Protein AF-A0AAV4A5K2-F1 (afdb_monomer)

Radius of gyration: 60.8 Å; Cα contacts (8 Å, |Δi|>4): 34; chains: 1; bounding box: 99×43×147 Å

pLDDT: mean 86.99, std 12.17, range [48.09, 97.94]

Solvent-accessible surface area (backbone atoms only — not comparable to full-atom values): 9596 Å² total; per-residue (Å²): 131,58,72,66,59,57,50,49,53,50,53,32,46,77,71,70,38,56,75,71,55,32,53,49,50,53,48,52,54,48,56,51,51,54,50,50,52,53,50,52,52,51,50,50,50,51,50,55,52,49,53,52,50,52,51,49,54,53,50,52,54,48,54,52,49,54,51,49,52,55,46,54,54,49,53,51,50,52,50,50,53,49,52,52,49,56,50,47,54,52,49,53,51,52,51,53,50,50,52,52,53,50,51,50,52,51,52,51,49,61,59,49,64,73,60,56,66,66,62,60,61,52,62,75,64,55,77,90,67,85,62,77,39,66,94,78,71,52,48,70,68,61,51,50,51,55,50,51,52,48,42,62,76,67,66,58,56,73,85,51,48,59,60,53,49,56,66,46,73,107

Secondary structure (DSSP, 8-state):
--HHHHHHHHHHHHTT--HHHHHHHHHHHHHHHHHHHHHHHHHHHHHHHHHHHHHHHHHHHHHHHHHHHHHHHHHHHHHHHHHHHHHHHHHHHHHHHHHHHHHHHHHHHHHHHHHHHHHHHHHTTS--PPPP-GGGT--HHHHHHHHHHHHHHTT--HHHHHHHHHHHH-

Foldseek 3Di:
DDPVLVVLLVVCVVVVDDDPRSVVSVVVVVVVVVVVVVVVVVVVVVVVVVVVVVVVVVVVVVVVVVVVVVVVVVVVVVVVVVVVVVVVVVVVVVVVVVVVVVVVVVVVVVVVVVPPVVVVVVLVVQPDDAADDVVVVRDPVNVVVVLVVSCVVVVDDPVVSVVNVVVRPD

Structure (mmCIF, N/CA/C/O backbone):
data_AF-A0AAV4A5K2-F1
#
_entry.id   AF-A0AAV4A5K2-F1
#
loop_
_atom_site.group_PDB
_atom_site.id
_atom_site.type_symbol
_atom_site.label_atom_id
_atom_site.label_alt_id
_atom_site.label_comp_id
_atom_site.label_asym_id
_atom_site.label_entity_id
_atom_site.label_seq_id
_atom_site.pdbx_PDB_ins_code
_atom_site.Cartn_x
_atom_site.Cartn_y
_atom_site.Cartn_z
_atom_site.occupancy
_atom_site.B_iso_or_equiv
_atom_site.auth_seq_id
_atom_site.auth_comp_id
_atom_site.auth_asym_id
_atom_site.auth_atom_id
_atom_site.pdbx_PDB_model_num
ATOM 1 N N . MET A 1 1 ? -23.318 -9.081 63.800 1.00 53.12 1 MET A N 1
ATOM 2 C CA . MET A 1 1 ? -24.422 -8.291 63.212 1.00 53.12 1 MET A CA 1
ATOM 3 C C . MET A 1 1 ? -23.786 -7.231 62.339 1.00 53.12 1 MET A C 1
ATOM 5 O O . MET A 1 1 ? -22.956 -6.497 62.857 1.00 53.12 1 MET A O 1
ATOM 9 N N . SER A 1 2 ? -24.055 -7.223 61.033 1.00 72.88 2 SER A N 1
ATOM 10 C CA . SER A 1 2 ? -23.464 -6.220 60.137 1.00 72.88 2 SER A CA 1
ATOM 11 C C . SER A 1 2 ? -24.024 -4.835 60.475 1.00 72.88 2 SER A C 1
ATOM 13 O O . SER A 1 2 ? -25.193 -4.720 60.852 1.00 72.88 2 SER A O 1
ATOM 15 N N . GLU A 1 3 ? -23.222 -3.778 60.340 1.00 79.50 3 GLU A N 1
ATOM 16 C CA . GLU A 1 3 ? -23.667 -2.394 60.593 1.00 79.50 3 GLU A CA 1
ATOM 17 C C . GLU A 1 3 ? -24.934 -2.034 59.802 1.00 79.50 3 GLU A C 1
ATOM 19 O O . GLU A 1 3 ? -25.793 -1.294 60.280 1.00 79.50 3 GLU A O 1
ATOM 24 N N . LEU A 1 4 ? -25.090 -2.640 58.625 1.00 78.31 4 LEU A N 1
ATOM 25 C CA . LEU A 1 4 ? -26.239 -2.493 57.740 1.00 78.31 4 LEU A CA 1
ATOM 26 C C . LEU A 1 4 ? -27.527 -3.063 58.358 1.00 78.31 4 LEU A C 1
ATOM 28 O O . LEU A 1 4 ? -28.556 -2.391 58.378 1.00 78.31 4 LEU A O 1
ATOM 32 N N . THR A 1 5 ? -27.460 -4.250 58.976 1.00 82.50 5 THR A N 1
ATOM 33 C CA . THR A 1 5 ? -28.609 -4.824 59.705 1.00 82.50 5 THR A CA 1
ATOM 34 C C . THR A 1 5 ? -28.994 -3.999 60.930 1.00 82.50 5 THR A C 1
ATOM 36 O O . THR A 1 5 ? -30.180 -3.819 61.186 1.00 82.50 5 THR A O 1
ATOM 39 N N . ALA A 1 6 ? -28.023 -3.436 61.655 1.00 85.56 6 ALA A N 1
ATOM 40 C CA . ALA A 1 6 ? -28.302 -2.572 62.802 1.00 85.56 6 ALA A CA 1
ATOM 41 C C . ALA A 1 6 ? -28.960 -1.243 62.382 1.00 85.56 6 ALA A C 1
ATOM 43 O O . ALA A 1 6 ? -29.886 -0.778 63.049 1.00 85.56 6 ALA A O 1
ATOM 44 N N . ARG A 1 7 ? -28.532 -0.659 61.252 1.00 86.31 7 ARG A N 1
ATOM 45 C CA . ARG A 1 7 ? -29.152 0.544 60.670 1.00 86.31 7 ARG A CA 1
ATOM 46 C C . ARG A 1 7 ? -30.570 0.281 60.168 1.00 86.31 7 ARG A C 1
ATOM 48 O O . ARG A 1 7 ? -31.457 1.064 60.487 1.00 86.31 7 ARG A O 1
ATOM 55 N N . LEU A 1 8 ? -30.799 -0.825 59.459 1.00 86.31 8 LEU A N 1
ATOM 56 C CA . LEU A 1 8 ? -32.128 -1.202 58.960 1.00 86.31 8 LEU A CA 1
ATOM 57 C C . LEU A 1 8 ? -33.118 -1.491 60.094 1.00 86.31 8 LEU A C 1
ATOM 59 O O . LEU A 1 8 ? -34.269 -1.070 60.022 1.00 86.31 8 LEU A O 1
ATOM 63 N N . VAL A 1 9 ? -32.668 -2.150 61.167 1.00 88.19 9 VAL A N 1
ATOM 64 C CA . VAL A 1 9 ? -33.493 -2.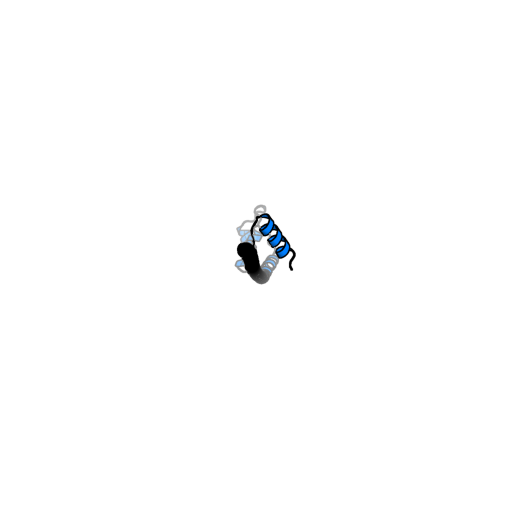390 62.363 1.00 88.19 9 VAL A CA 1
ATOM 65 C C . VAL A 1 9 ? -33.862 -1.079 63.055 1.00 88.19 9 VAL A C 1
ATOM 67 O O . VAL A 1 9 ? -35.003 -0.922 63.481 1.00 88.19 9 VAL A O 1
ATOM 70 N N . LYS A 1 10 ? -32.920 -0.133 63.164 1.00 90.19 10 LYS A N 1
ATOM 71 C CA . LYS A 1 10 ? -33.184 1.186 63.752 1.00 90.19 10 LYS A CA 1
ATOM 72 C C . LYS A 1 10 ? -34.177 1.984 62.902 1.00 90.19 10 LYS A C 1
ATOM 74 O O . LYS A 1 10 ? -35.176 2.440 63.434 1.00 90.19 10 LYS A O 1
ATOM 79 N N . LEU A 1 11 ? -33.953 2.051 61.589 1.00 90.06 11 LEU A N 1
ATOM 80 C CA . LEU A 1 11 ? -34.829 2.758 60.652 1.00 90.06 11 LEU A CA 1
ATOM 81 C C . LEU A 1 11 ? -36.249 2.172 60.638 1.00 90.06 11 LEU A C 1
ATOM 83 O O . LEU A 1 11 ? -37.222 2.914 60.667 1.00 90.06 11 LEU A O 1
ATOM 87 N N . GLY A 1 12 ? -36.378 0.842 60.641 1.00 88.88 12 GLY A N 1
ATOM 88 C CA . GLY A 1 12 ? -37.685 0.187 60.675 1.00 88.88 12 GLY A CA 1
ATOM 89 C C . GLY A 1 12 ? -38.435 0.411 61.993 1.00 88.88 12 GLY A C 1
ATOM 90 O O . GLY A 1 12 ? -39.646 0.607 61.967 1.00 88.88 12 GLY A O 1
ATOM 91 N N . ARG A 1 13 ? -37.727 0.470 63.131 1.00 89.88 13 ARG A N 1
ATOM 92 C CA . ARG A 1 13 ? -38.325 0.861 64.421 1.00 89.88 13 ARG A CA 1
ATOM 93 C C . ARG A 1 13 ? -38.720 2.338 64.465 1.00 89.88 13 ARG A C 1
ATOM 95 O O . ARG A 1 13 ? -39.783 2.644 64.989 1.00 89.88 13 ARG A O 1
ATOM 102 N N . ASP A 1 14 ? -37.913 3.232 63.893 1.00 92.50 14 ASP A N 1
ATOM 103 C CA . ASP A 1 14 ? -38.225 4.669 63.794 1.00 92.50 14 ASP A CA 1
ATOM 104 C C . ASP A 1 14 ? -39.461 4.923 62.902 1.00 92.50 14 ASP A C 1
ATOM 106 O O . ASP A 1 1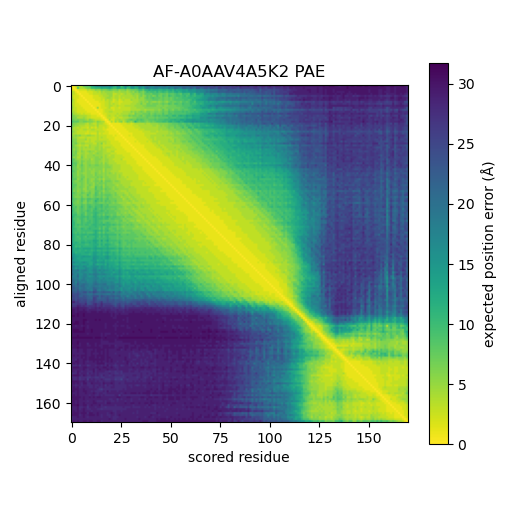4 ? -40.191 5.890 63.105 1.00 92.50 14 ASP A O 1
ATOM 110 N N . LEU A 1 15 ? -39.736 4.021 61.953 1.00 90.50 15 LEU A N 1
ATOM 111 C CA . LEU A 1 15 ? -40.953 3.992 61.131 1.00 90.50 15 LEU A CA 1
ATOM 112 C C . LEU A 1 15 ? -42.152 3.308 61.822 1.00 90.50 15 LEU A C 1
ATOM 114 O O . LEU A 1 15 ? -43.219 3.206 61.221 1.00 90.50 15 LEU A O 1
ATOM 118 N N . GLY A 1 16 ? -41.993 2.842 63.066 1.00 91.19 16 GLY A N 1
ATOM 119 C CA . GLY A 1 16 ? -43.046 2.191 63.851 1.00 91.19 16 GLY A CA 1
ATOM 120 C C . GLY A 1 16 ? -43.318 0.726 63.493 1.00 91.19 16 GLY A C 1
ATOM 121 O O . GLY A 1 16 ? -44.324 0.180 63.937 1.00 91.19 16 GLY A O 1
ATOM 122 N N . LEU A 1 17 ? -42.453 0.077 62.704 1.00 91.25 17 LEU A N 1
ATOM 123 C CA . LEU A 1 17 ? -42.622 -1.323 62.306 1.00 91.25 17 LEU A CA 1
ATOM 124 C C . LEU A 1 17 ? -42.067 -2.263 63.383 1.00 91.25 17 LEU A C 1
ATOM 126 O O . LEU A 1 17 ? -40.897 -2.175 63.772 1.00 91.25 17 LEU A O 1
ATOM 130 N N . GLU A 1 18 ? -42.875 -3.233 63.811 1.00 90.50 18 GLU A N 1
ATOM 131 C CA . GLU A 1 18 ? -42.492 -4.225 64.819 1.00 90.50 18 GLU A CA 1
ATOM 132 C C . GLU A 1 18 ? -42.710 -5.670 64.341 1.00 90.50 18 GLU A C 1
ATOM 134 O O . GLU A 1 18 ? -43.470 -5.965 63.419 1.00 90.50 18 GLU A O 1
ATOM 139 N N . GLY A 1 19 ? -41.988 -6.608 64.961 1.00 89.19 19 GLY A N 1
ATOM 140 C CA . GLY A 1 19 ? -42.189 -8.047 64.776 1.00 89.19 19 GLY A CA 1
ATOM 141 C C . GLY A 1 19 ? -42.130 -8.526 63.309 1.00 89.19 19 GLY A C 1
ATOM 142 O O . GLY A 1 19 ? -41.046 -8.538 62.718 1.00 89.19 19 GLY A O 1
ATOM 143 N N . PRO A 1 20 ? -43.233 -9.045 62.731 1.00 91.00 20 PRO A N 1
ATOM 144 C CA . PRO A 1 20 ? -43.260 -9.558 61.359 1.00 91.00 20 PRO A CA 1
ATOM 145 C C . PRO A 1 20 ? -43.095 -8.472 60.284 1.00 91.00 20 PRO A C 1
ATOM 147 O O . PRO A 1 20 ? -42.472 -8.751 59.261 1.00 91.00 20 PRO A O 1
ATOM 150 N N . GLU A 1 21 ? -43.563 -7.246 60.522 1.00 89.56 21 GLU A N 1
ATOM 151 C CA . GLU A 1 21 ? -43.474 -6.147 59.549 1.00 89.56 21 GLU A CA 1
ATOM 152 C C . GLU A 1 21 ? -42.038 -5.640 59.409 1.00 89.56 21 GLU A C 1
ATOM 154 O O . GLU A 1 21 ? -41.533 -5.470 58.300 1.00 89.56 21 GLU A O 1
ATOM 159 N N . LEU A 1 22 ? -41.321 -5.528 60.533 1.00 90.00 22 LEU A N 1
ATOM 160 C CA . LEU A 1 22 ? -39.896 -5.195 60.539 1.00 90.00 22 LEU A CA 1
ATOM 161 C C . LEU A 1 22 ? -39.063 -6.234 59.769 1.00 90.00 22 LEU A C 1
ATOM 163 O O . LEU A 1 22 ? -38.126 -5.887 59.052 1.00 90.00 22 LEU A O 1
ATOM 167 N N . ARG A 1 23 ? -39.419 -7.522 59.882 1.00 88.38 23 ARG A N 1
ATOM 168 C CA . ARG A 1 23 ? -38.766 -8.604 59.125 1.00 88.38 23 ARG A CA 1
ATOM 169 C C . ARG A 1 23 ? -39.049 -8.516 57.627 1.00 88.38 23 ARG A C 1
ATOM 171 O O . ARG A 1 23 ? -38.138 -8.770 56.841 1.00 88.38 23 ARG A O 1
ATOM 178 N N . ALA A 1 24 ? -40.272 -8.159 57.237 1.00 91.50 24 ALA A N 1
ATOM 179 C CA . ALA A 1 24 ? -40.630 -7.952 55.836 1.00 91.50 24 ALA A CA 1
ATOM 180 C C . ALA A 1 24 ? -39.858 -6.767 55.234 1.00 91.50 24 ALA A C 1
ATOM 182 O O . ALA A 1 24 ? -39.246 -6.924 54.182 1.00 91.50 24 ALA A O 1
ATOM 183 N N . PHE A 1 25 ? -39.782 -5.642 55.952 1.00 91.88 25 PHE A N 1
ATOM 184 C CA . PHE A 1 25 ? -39.017 -4.462 55.543 1.00 91.88 25 PHE A CA 1
ATOM 185 C C . PHE A 1 25 ? -37.523 -4.762 55.355 1.00 91.88 25 PHE A C 1
ATOM 187 O O . PHE A 1 25 ? -36.943 -4.441 54.320 1.00 91.88 25 PHE A O 1
ATOM 194 N N . MET A 1 26 ? -36.896 -5.443 56.322 1.00 89.75 26 MET A N 1
ATOM 195 C CA . MET A 1 26 ? -35.488 -5.838 56.207 1.00 89.75 26 MET A CA 1
ATOM 196 C C . MET A 1 26 ? -35.233 -6.762 55.014 1.00 89.75 26 MET A C 1
ATOM 198 O O . MET A 1 26 ? -34.174 -6.678 54.398 1.00 89.75 26 MET A O 1
ATOM 202 N N . LYS A 1 27 ? -36.177 -7.658 54.703 1.00 90.31 27 LYS A N 1
ATOM 203 C CA . LYS A 1 27 ? -36.075 -8.549 53.546 1.00 90.31 27 LYS A CA 1
ATOM 204 C C . LYS A 1 27 ? -36.211 -7.770 52.238 1.00 90.31 27 LYS A C 1
ATOM 206 O O . LYS A 1 27 ? -35.399 -7.967 51.346 1.00 90.31 27 LYS A O 1
ATOM 211 N N . GLU A 1 28 ? -37.178 -6.861 52.148 1.00 92.06 28 GLU A N 1
ATOM 212 C CA . GLU A 1 28 ? -37.391 -6.043 50.952 1.00 92.06 28 GLU A CA 1
ATOM 213 C C . GLU A 1 28 ? -36.191 -5.138 50.646 1.00 92.06 28 GLU A C 1
ATOM 215 O O . GLU A 1 28 ? -35.757 -5.069 49.498 1.00 92.06 28 GLU A O 1
ATOM 220 N N . GLU A 1 29 ? -35.616 -4.481 51.657 1.00 90.00 29 GLU A N 1
ATOM 221 C CA . GLU A 1 29 ? -34.421 -3.651 51.464 1.00 90.00 29 GLU A CA 1
ATOM 222 C C . GLU A 1 29 ? -33.210 -4.481 51.029 1.00 90.00 29 GLU A C 1
ATOM 224 O O . GLU A 1 29 ? -32.462 -4.063 50.146 1.00 90.00 29 GLU A O 1
ATOM 229 N N . ARG A 1 30 ? -33.056 -5.695 51.566 1.00 88.25 30 ARG A N 1
ATOM 230 C CA . ARG A 1 30 ? -31.986 -6.608 51.150 1.00 88.25 30 ARG A CA 1
ATOM 231 C C . ARG A 1 30 ? -32.176 -7.099 49.714 1.00 88.25 30 ARG A C 1
ATOM 233 O O . ARG A 1 30 ? -31.236 -7.052 48.930 1.00 88.25 30 ARG A O 1
ATOM 240 N N . ASP A 1 31 ? -33.397 -7.479 49.343 1.00 91.56 31 ASP A N 1
ATOM 241 C CA . ASP A 1 31 ? -33.741 -7.882 47.973 1.00 91.56 31 ASP A CA 1
ATOM 242 C C . ASP A 1 31 ? -33.545 -6.712 46.984 1.00 91.56 31 ASP A C 1
ATOM 244 O O . ASP A 1 31 ? -33.188 -6.908 45.819 1.00 91.56 31 ASP A O 1
ATOM 248 N N . ARG A 1 32 ? -33.781 -5.471 47.431 1.00 91.75 32 ARG A N 1
ATOM 249 C CA . ARG A 1 32 ? -33.562 -4.249 46.646 1.00 91.75 32 ARG A CA 1
ATOM 250 C C . ARG A 1 32 ? -32.073 -3.957 46.455 1.00 91.75 32 ARG A C 1
ATOM 252 O O . ARG A 1 32 ? -31.680 -3.580 45.351 1.00 91.75 32 ARG A O 1
ATOM 259 N N . GLU A 1 33 ? -31.260 -4.144 47.489 1.00 89.31 33 GLU A N 1
ATOM 260 C CA . GLU A 1 33 ? -29.801 -4.013 47.427 1.00 89.31 33 GLU A CA 1
ATOM 261 C C . GLU A 1 33 ? -29.185 -5.080 46.510 1.00 89.31 33 GLU A C 1
ATOM 263 O O . GLU A 1 33 ? -28.454 -4.737 45.581 1.00 89.31 33 GLU A O 1
ATOM 268 N N . GLU A 1 34 ? -29.583 -6.347 46.654 1.00 91.00 34 GLU A N 1
ATOM 269 C CA . GLU A 1 34 ? -29.125 -7.442 45.788 1.00 91.00 34 GLU A CA 1
ATOM 270 C C . GLU A 1 34 ? -29.485 -7.209 44.313 1.00 91.00 34 GLU A C 1
ATOM 272 O O . GLU A 1 34 ? -28.666 -7.448 43.423 1.00 91.00 34 GLU A O 1
ATOM 277 N N . LYS A 1 35 ? -30.685 -6.683 44.024 1.00 93.88 35 LYS A N 1
ATOM 278 C CA . LYS A 1 35 ? -31.078 -6.313 42.653 1.00 93.88 35 LYS A CA 1
ATOM 279 C C . LYS A 1 35 ? -30.226 -5.183 42.083 1.00 93.88 35 LYS A C 1
ATOM 281 O O . LYS A 1 35 ? -29.887 -5.238 40.902 1.00 93.88 35 LYS A O 1
ATOM 286 N N . ARG A 1 36 ? -29.884 -4.173 42.890 1.00 91.88 36 ARG A N 1
ATOM 287 C CA . ARG A 1 36 ? -29.007 -3.072 42.461 1.00 91.88 36 ARG A CA 1
ATOM 288 C C . ARG A 1 36 ? -27.599 -3.572 42.173 1.00 91.88 36 ARG A C 1
ATOM 290 O O . ARG A 1 36 ? -27.075 -3.278 41.104 1.00 91.88 36 ARG A O 1
ATOM 297 N N . GLU A 1 37 ? -27.031 -4.393 43.054 1.00 93.38 37 GLU A N 1
ATOM 298 C CA . GLU A 1 37 ? -25.720 -4.999 42.811 1.00 93.38 37 GLU A CA 1
ATOM 299 C C . GLU A 1 37 ? -25.721 -5.886 41.561 1.00 93.38 37 GLU A C 1
ATOM 301 O O . GLU A 1 37 ? -24.778 -5.854 40.772 1.00 93.38 37 GLU A O 1
ATOM 306 N N . ALA A 1 38 ? -26.776 -6.678 41.351 1.00 94.88 38 ALA A N 1
ATOM 307 C CA . ALA A 1 38 ? -26.897 -7.516 40.164 1.00 94.88 38 ALA A CA 1
ATOM 308 C C . ALA A 1 38 ? -26.969 -6.678 38.876 1.00 94.88 38 ALA A C 1
ATOM 310 O O . ALA A 1 38 ? -26.329 -7.030 37.883 1.00 94.88 38 ALA A O 1
ATOM 311 N N . GLN A 1 39 ? -27.702 -5.560 38.892 1.00 94.56 39 GLN A N 1
ATOM 312 C CA . GLN A 1 39 ? -27.761 -4.622 37.768 1.00 94.56 39 GLN A CA 1
ATOM 313 C C . GLN A 1 39 ? -26.405 -3.964 37.504 1.00 94.56 39 GLN A C 1
ATOM 315 O O . GLN A 1 39 ? -25.957 -3.942 36.360 1.00 94.56 39 GLN A O 1
ATOM 320 N N . GLU A 1 40 ? -25.715 -3.501 38.545 1.00 95.56 40 GLU A N 1
ATOM 321 C CA . GLU A 1 40 ? -24.399 -2.872 38.414 1.00 95.56 40 GLU A CA 1
ATOM 322 C C . GLU A 1 40 ? -23.354 -3.853 37.862 1.00 95.56 40 GLU A C 1
ATOM 324 O O . GLU A 1 40 ? -22.579 -3.510 36.966 1.00 95.56 40 GLU A O 1
ATOM 329 N N . ARG A 1 41 ? -23.377 -5.114 38.317 1.00 95.06 41 ARG A N 1
ATOM 330 C CA . ARG A 1 41 ? -22.523 -6.178 37.765 1.00 95.06 41 ARG A CA 1
ATOM 331 C C . ARG A 1 41 ? -22.821 -6.434 36.289 1.00 95.06 41 ARG A C 1
ATOM 333 O O . ARG A 1 41 ? -21.882 -6.523 35.503 1.00 95.06 41 ARG A O 1
ATOM 340 N N . GLN A 1 42 ? -24.096 -6.500 35.900 1.00 95.12 42 GLN A N 1
ATOM 341 C CA . GLN A 1 42 ? -24.476 -6.681 34.495 1.00 95.12 42 GLN A CA 1
ATOM 342 C C . GLN A 1 42 ? -24.061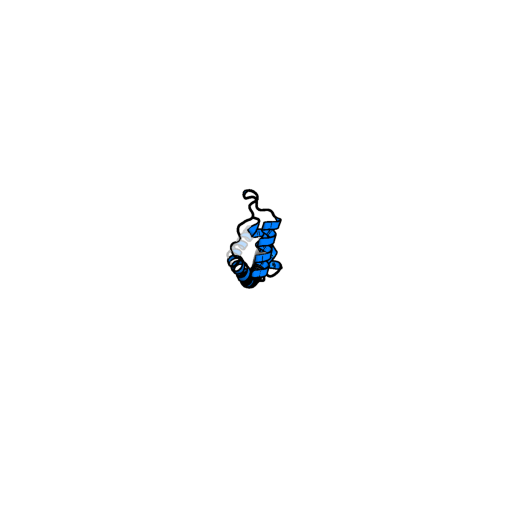 -5.498 33.615 1.00 95.12 42 GLN A C 1
ATOM 344 O O . GLN A 1 42 ? -23.608 -5.702 32.490 1.00 95.12 42 GLN A O 1
ATOM 349 N N . GLU A 1 43 ? -24.209 -4.261 34.088 1.00 95.88 43 GLU A N 1
ATOM 350 C CA . GLU A 1 43 ? -23.765 -3.083 33.337 1.00 95.88 43 GLU A CA 1
ATOM 351 C C . GLU A 1 43 ? -22.248 -3.043 33.186 1.00 95.88 43 GLU A C 1
ATOM 353 O O . GLU A 1 43 ? -21.745 -2.741 32.101 1.00 95.88 43 GLU A O 1
ATOM 358 N N . LYS A 1 44 ? -21.515 -3.386 34.248 1.00 96.00 44 LYS A N 1
ATOM 359 C CA . LYS A 1 44 ? -20.058 -3.472 34.204 1.00 96.00 44 LYS A CA 1
ATOM 360 C C . LYS A 1 44 ? -19.594 -4.537 33.213 1.00 96.00 44 LYS A C 1
ATOM 362 O O . LYS A 1 44 ? -18.740 -4.250 32.382 1.00 96.00 44 LYS A O 1
ATOM 367 N N . GLU A 1 45 ? -20.194 -5.724 33.242 1.00 96.56 45 GLU A N 1
ATOM 368 C CA . GLU A 1 45 ? -19.870 -6.804 32.306 1.00 96.56 45 GLU A CA 1
ATOM 369 C C . GLU A 1 45 ? -20.174 -6.410 30.854 1.00 96.56 45 GLU A C 1
ATOM 371 O O . GLU A 1 45 ? -19.356 -6.645 29.964 1.00 96.56 45 GLU A O 1
ATOM 376 N N . LYS A 1 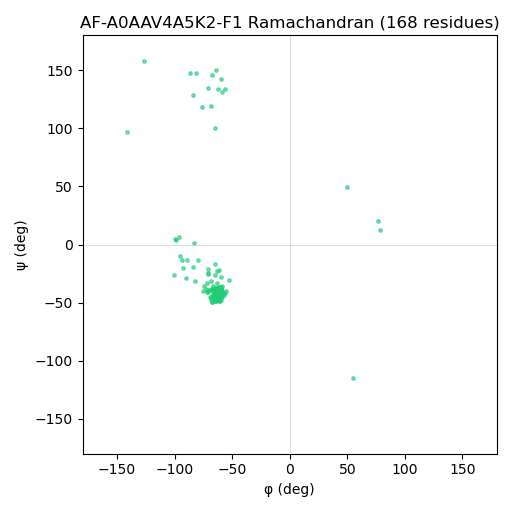46 ? -21.302 -5.731 30.603 1.00 96.75 46 LYS A N 1
ATOM 377 C CA . LYS A 1 46 ? -21.631 -5.205 29.268 1.00 96.75 46 LYS A CA 1
ATOM 378 C C . LYS A 1 46 ? -20.621 -4.167 28.788 1.00 96.75 46 LYS A C 1
ATOM 380 O O . LYS A 1 46 ? -20.212 -4.232 27.631 1.00 96.75 46 LYS A O 1
ATOM 385 N N . LYS A 1 47 ? -20.203 -3.241 29.655 1.00 96.44 47 LYS A N 1
ATOM 386 C CA . LYS A 1 47 ? -19.174 -2.244 29.323 1.00 96.44 47 LYS A CA 1
ATOM 387 C C . LYS A 1 47 ? -17.834 -2.902 29.015 1.00 96.44 47 LYS A C 1
ATOM 389 O O . LYS A 1 47 ? -17.239 -2.595 27.990 1.00 96.44 47 LYS A O 1
ATOM 394 N N . GLU A 1 48 ? -17.394 -3.848 29.842 1.00 97.12 48 GLU A N 1
ATOM 395 C CA . GLU A 1 48 ? -16.147 -4.584 29.600 1.00 97.12 48 GLU A CA 1
ATOM 396 C C . GLU A 1 48 ? -16.210 -5.408 28.305 1.00 97.12 48 GLU A C 1
ATOM 398 O O . GLU A 1 48 ? -15.224 -5.491 27.570 1.00 97.12 48 GLU A O 1
ATOM 403 N N . ALA A 1 49 ? -17.362 -6.006 27.989 1.00 97.06 49 ALA A N 1
ATOM 404 C CA . ALA A 1 49 ? -17.563 -6.723 26.734 1.00 97.06 49 ALA A CA 1
ATOM 405 C C . ALA A 1 49 ? -17.505 -5.783 25.518 1.00 97.06 49 ALA A C 1
ATOM 407 O O . ALA A 1 49 ? -16.831 -6.109 24.540 1.00 97.06 49 ALA A O 1
ATOM 408 N N . GLN A 1 50 ? -18.151 -4.614 25.595 1.00 96.88 50 GLN A N 1
ATOM 409 C CA . GLN A 1 50 ? -18.097 -3.591 24.547 1.00 96.88 50 GLN A CA 1
ATOM 410 C C . GLN A 1 50 ? -16.675 -3.068 24.340 1.00 96.88 50 GLN A C 1
ATOM 412 O O . GLN A 1 50 ? -16.189 -3.073 23.215 1.00 96.88 50 GLN A O 1
ATOM 417 N N . GLU A 1 51 ? -15.963 -2.718 25.411 1.00 97.38 51 GLU A N 1
ATOM 418 C CA . GLU A 1 51 ? -14.587 -2.217 25.322 1.00 97.38 51 GLU A CA 1
ATOM 419 C C . GLU A 1 51 ? -13.640 -3.270 24.721 1.00 97.38 51 GLU A C 1
ATOM 421 O O . GLU A 1 51 ? -12.796 -2.969 23.873 1.00 97.38 51 GLU A O 1
ATOM 426 N N . ARG A 1 52 ? -13.810 -4.547 25.093 1.00 97.38 52 ARG A N 1
ATOM 427 C CA . ARG A 1 52 ? -13.061 -5.653 24.476 1.00 97.38 52 ARG A CA 1
ATOM 428 C C . ARG A 1 52 ? -13.375 -5.805 22.993 1.00 97.38 52 ARG A C 1
ATOM 430 O O . ARG A 1 52 ? -12.464 -6.125 22.229 1.00 97.38 52 ARG A O 1
ATOM 437 N N . GLN A 1 53 ? -14.630 -5.625 22.592 1.00 96.50 53 GLN A N 1
ATOM 438 C CA . GLN A 1 53 ? -15.025 -5.708 21.192 1.00 96.50 53 GLN A CA 1
ATOM 439 C C . GLN A 1 53 ? -14.446 -4.540 20.387 1.00 96.50 53 GLN A C 1
ATOM 441 O O . GLN A 1 53 ? -13.792 -4.778 19.375 1.00 96.50 53 GLN A O 1
ATOM 446 N N . GLU A 1 54 ? -14.578 -3.307 20.874 1.00 97.44 54 GLU A N 1
ATOM 447 C CA . GLU A 1 54 ? -14.008 -2.118 20.230 1.00 97.44 54 GLU A CA 1
ATOM 448 C C . GLU A 1 54 ? -12.488 -2.228 20.080 1.00 97.44 54 GLU A C 1
ATOM 450 O O . GLU A 1 54 ? -11.940 -1.922 19.022 1.00 97.44 54 GLU A O 1
ATOM 455 N N . LYS A 1 55 ? -11.795 -2.738 21.105 1.00 97.56 55 LYS A N 1
ATOM 456 C CA . LYS A 1 55 ? -10.347 -2.959 21.043 1.00 97.56 55 LYS A CA 1
ATOM 457 C C . LYS A 1 55 ? -9.959 -3.984 19.976 1.00 97.56 55 LYS A C 1
ATOM 459 O O . LYS A 1 55 ? -8.976 -3.771 19.268 1.00 97.56 55 LYS A O 1
ATOM 464 N N . LYS A 1 56 ? -10.718 -5.077 19.841 1.00 96.94 56 LYS A N 1
ATOM 465 C CA . LYS A 1 56 ? -10.498 -6.075 18.782 1.00 96.94 56 LYS A CA 1
ATOM 466 C C . LYS A 1 56 ? -10.741 -5.482 17.398 1.00 96.94 56 LYS A C 1
ATOM 468 O O . LYS A 1 56 ? -9.893 -5.631 16.528 1.00 96.94 56 LYS A O 1
ATOM 473 N N . GLU A 1 57 ? -11.841 -4.758 17.210 1.00 97.56 57 GLU A N 1
ATOM 474 C CA . GLU A 1 57 ? -12.154 -4.112 15.930 1.00 97.56 57 GLU A CA 1
ATOM 475 C C . GLU A 1 57 ? -11.109 -3.054 15.548 1.00 97.56 57 GLU A C 1
ATOM 477 O O . GLU A 1 57 ? -10.732 -2.936 14.380 1.00 97.56 57 GLU A O 1
ATOM 482 N N . ALA A 1 58 ? -10.604 -2.292 16.521 1.00 97.69 58 ALA A N 1
ATOM 483 C CA . ALA A 1 58 ? -9.523 -1.337 16.303 1.00 97.69 58 ALA A CA 1
ATOM 484 C C . ALA A 1 58 ? -8.225 -2.038 15.877 1.00 97.69 58 ALA A C 1
ATOM 486 O O . ALA A 1 58 ? -7.579 -1.591 14.926 1.00 97.69 58 ALA A O 1
ATOM 487 N N . GLN A 1 59 ? -7.877 -3.151 16.528 1.00 97.44 59 GLN A N 1
ATOM 488 C CA . GLN A 1 59 ? -6.703 -3.945 16.178 1.00 97.44 59 GLN A CA 1
ATOM 489 C C . GLN A 1 59 ? -6.830 -4.557 14.775 1.00 97.44 59 GLN A C 1
ATOM 491 O O . GLN A 1 59 ? -5.930 -4.386 13.959 1.00 97.44 59 GLN A O 1
ATOM 496 N N . GLU A 1 60 ? -7.966 -5.174 14.441 1.00 97.75 60 GLU A N 1
ATOM 497 C CA . GLU A 1 60 ? -8.209 -5.728 13.101 1.00 97.75 60 GLU A CA 1
ATOM 498 C C . GLU A 1 60 ? -8.158 -4.646 12.014 1.00 97.75 60 GLU A C 1
ATOM 500 O O . GLU A 1 60 ? -7.599 -4.853 10.934 1.00 97.75 60 GLU A O 1
ATOM 505 N N . ARG A 1 61 ? -8.704 -3.452 12.287 1.00 97.44 61 ARG A N 1
ATOM 506 C CA . ARG A 1 61 ? -8.601 -2.311 11.365 1.00 97.44 61 ARG A CA 1
ATOM 507 C C . ARG A 1 61 ? -7.159 -1.864 11.169 1.00 97.44 61 ARG A C 1
ATOM 509 O O . ARG A 1 61 ? -6.803 -1.496 10.049 1.00 97.44 61 ARG A O 1
ATOM 516 N N . GLN A 1 62 ? -6.356 -1.857 12.228 1.00 97.00 62 GLN A N 1
ATOM 517 C CA . GLN A 1 62 ? -4.947 -1.494 12.139 1.00 97.00 62 GLN A CA 1
AT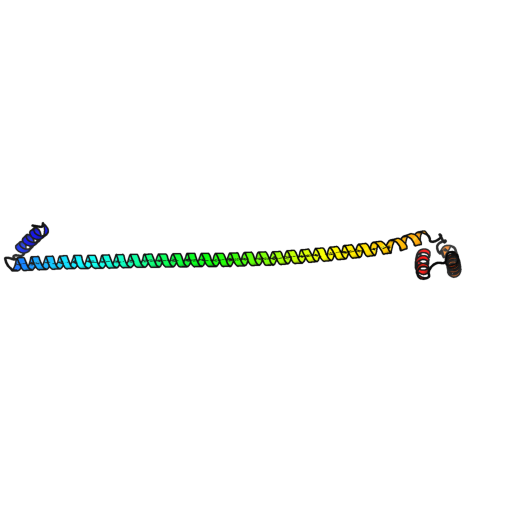OM 518 C C . GLN A 1 62 ? -4.164 -2.538 11.336 1.00 97.00 62 GLN A C 1
ATOM 520 O O . GLN A 1 62 ? -3.502 -2.176 10.368 1.00 97.00 62 GLN A O 1
ATOM 525 N N . GLU A 1 63 ? -4.322 -3.823 11.650 1.00 97.31 63 GLU A N 1
ATOM 526 C CA . GLU A 1 63 ? -3.671 -4.922 10.929 1.00 97.31 63 GLU A CA 1
ATOM 527 C C . GLU A 1 63 ? -4.045 -4.924 9.441 1.00 97.31 63 GLU A C 1
ATOM 529 O O . GLU A 1 63 ? -3.186 -5.092 8.575 1.00 97.31 63 GLU A O 1
ATOM 534 N N . LYS A 1 64 ? -5.315 -4.653 9.114 1.00 97.81 64 LYS A N 1
ATOM 535 C CA . LYS A 1 64 ? -5.767 -4.543 7.723 1.00 97.81 64 LYS A CA 1
ATOM 536 C C . LYS A 1 64 ? -5.118 -3.369 6.987 1.00 97.81 64 LYS A C 1
ATOM 538 O O . LYS A 1 64 ? -4.744 -3.522 5.826 1.00 97.81 64 LYS A O 1
ATOM 543 N N . LYS A 1 65 ? -4.971 -2.212 7.643 1.00 97.12 65 LYS A N 1
ATOM 544 C CA . LYS A 1 65 ? -4.277 -1.050 7.065 1.00 97.12 65 LYS A CA 1
ATOM 545 C C . LYS A 1 65 ? -2.797 -1.343 6.835 1.00 97.12 65 LYS A C 1
ATOM 547 O O . LYS A 1 65 ? -2.303 -1.082 5.745 1.00 97.12 65 LYS A O 1
ATOM 552 N N . GLU A 1 66 ? -2.119 -1.934 7.814 1.00 97.88 66 GLU A N 1
ATOM 553 C CA . GLU A 1 66 ? -0.703 -2.299 7.697 1.00 97.88 66 GLU A CA 1
ATOM 554 C C . GLU A 1 66 ? -0.475 -3.344 6.594 1.00 97.88 66 GLU A C 1
ATOM 556 O O . GLU A 1 66 ? 0.480 -3.245 5.820 1.00 97.88 66 GLU A O 1
ATOM 561 N N . ALA A 1 67 ? -1.369 -4.329 6.468 1.00 97.81 67 ALA A N 1
ATOM 562 C CA . ALA A 1 67 ? -1.315 -5.315 5.393 1.00 97.81 67 ALA A CA 1
ATOM 563 C C . ALA A 1 67 ? -1.495 -4.668 4.012 1.00 97.81 67 ALA A C 1
ATOM 565 O O . ALA A 1 67 ? -0.746 -4.991 3.086 1.00 97.81 67 ALA A O 1
ATOM 566 N N . GLN A 1 68 ? -2.446 -3.738 3.886 1.00 97.50 68 GLN A N 1
ATOM 567 C CA . GLN A 1 68 ? -2.686 -3.006 2.646 1.00 97.50 68 GLN A CA 1
ATOM 568 C C . GLN A 1 68 ? -1.484 -2.128 2.271 1.00 97.50 68 GLN A C 1
ATOM 570 O O . GLN A 1 68 ? -0.997 -2.219 1.148 1.00 97.50 68 GLN A O 1
ATOM 575 N N . GLU A 1 69 ? -0.938 -1.357 3.212 1.00 97.69 69 GLU A N 1
ATOM 576 C CA . GLU A 1 69 ? 0.242 -0.519 2.971 1.00 97.69 69 GLU A CA 1
ATOM 577 C C . GLU A 1 69 ? 1.456 -1.367 2.563 1.00 97.69 69 GLU A C 1
ATOM 579 O O . GLU A 1 69 ? 2.197 -1.036 1.634 1.00 97.69 69 GLU A O 1
ATOM 584 N N . ARG A 1 70 ? 1.644 -2.524 3.210 1.00 97.81 70 ARG A N 1
ATOM 585 C CA . ARG A 1 70 ? 2.713 -3.461 2.856 1.00 97.81 70 ARG A CA 1
ATOM 586 C C . ARG A 1 70 ? 2.536 -4.032 1.452 1.00 97.81 70 ARG A C 1
ATOM 588 O O . ARG A 1 70 ? 3.539 -4.252 0.769 1.00 97.81 70 ARG A O 1
ATOM 595 N N . GLN A 1 71 ? 1.302 -4.303 1.033 1.00 97.38 71 GLN A N 1
ATOM 596 C CA . GLN A 1 71 ? 1.010 -4.764 -0.320 1.00 97.38 71 GLN A CA 1
ATOM 597 C C . GLN A 1 71 ? 1.284 -3.659 -1.344 1.00 97.38 71 GLN A C 1
ATOM 599 O O . GLN A 1 71 ? 2.035 -3.892 -2.288 1.00 97.38 71 GLN A O 1
ATOM 604 N N . GLU A 1 72 ? 0.773 -2.450 -1.119 1.00 97.62 72 GLU A N 1
ATOM 605 C CA . GLU A 1 72 ? 0.991 -1.298 -2.002 1.00 97.62 72 GLU A CA 1
ATOM 606 C C . GLU A 1 72 ? 2.485 -0.985 -2.159 1.00 97.62 72 GLU A C 1
ATOM 608 O O . GLU A 1 72 ? 2.968 -0.771 -3.272 1.00 97.62 72 GLU A O 1
ATOM 613 N N . LYS A 1 73 ? 3.256 -1.056 -1.068 1.00 97.94 73 LYS A N 1
ATOM 614 C CA . LYS A 1 73 ? 4.712 -0.875 -1.104 1.00 97.94 73 LYS A CA 1
ATOM 615 C C . LYS A 1 73 ? 5.419 -1.946 -1.936 1.00 97.94 73 LYS A C 1
ATOM 617 O O . LYS A 1 73 ? 6.350 -1.625 -2.672 1.00 97.94 73 LYS A O 1
ATOM 622 N N . ARG A 1 74 ? 4.995 -3.210 -1.831 1.00 97.44 74 ARG A N 1
ATOM 623 C CA . ARG A 1 74 ? 5.548 -4.308 -2.644 1.00 97.44 74 ARG A CA 1
ATOM 624 C C . ARG A 1 74 ? 5.230 -4.122 -4.122 1.00 97.44 74 ARG A C 1
ATOM 626 O O . ARG A 1 74 ? 6.130 -4.257 -4.942 1.00 97.44 74 ARG A O 1
ATOM 633 N N . GLU A 1 75 ? 3.992 -3.768 -4.452 1.00 97.69 75 GLU A N 1
ATOM 634 C CA . GLU A 1 75 ? 3.584 -3.511 -5.837 1.00 97.69 75 GLU A CA 1
ATOM 635 C C . GLU A 1 75 ? 4.325 -2.308 -6.436 1.00 97.69 75 GLU A C 1
ATOM 637 O O . GLU A 1 75 ? 4.740 -2.351 -7.594 1.00 97.69 75 GLU A O 1
ATOM 642 N N . ALA A 1 76 ? 4.534 -1.243 -5.657 1.00 97.81 76 ALA A N 1
ATOM 643 C CA . ALA A 1 76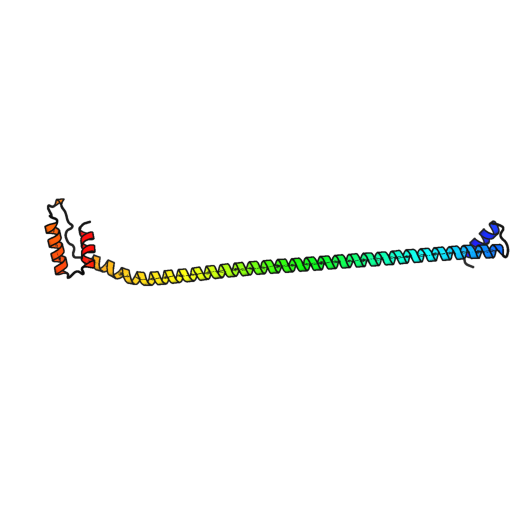 ? 5.314 -0.087 -6.089 1.00 97.81 76 ALA A CA 1
ATOM 644 C C . ALA A 1 76 ? 6.776 -0.462 -6.371 1.00 97.81 76 ALA A C 1
ATOM 646 O O . ALA A 1 76 ? 7.304 -0.105 -7.424 1.00 97.81 76 ALA A O 1
ATOM 647 N N . GLN A 1 77 ? 7.398 -1.233 -5.475 1.00 97.56 77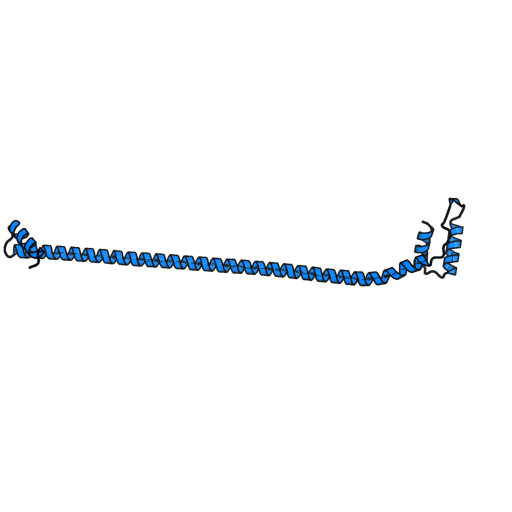 GLN A N 1
ATOM 648 C CA . GLN A 1 77 ? 8.772 -1.698 -5.647 1.00 97.56 77 GLN A CA 1
ATOM 649 C C . GLN A 1 77 ? 8.914 -2.621 -6.866 1.00 97.56 77 GLN A C 1
ATOM 651 O O . GLN A 1 77 ? 9.845 -2.468 -7.649 1.00 97.56 77 GLN A O 1
ATOM 656 N N . GLU A 1 78 ? 7.969 -3.538 -7.082 1.00 97.69 78 GLU A N 1
ATOM 657 C CA . GLU A 1 78 ? 7.985 -4.423 -8.251 1.00 97.69 78 GLU A CA 1
ATOM 658 C C . GLU A 1 78 ? 7.831 -3.641 -9.565 1.00 97.69 78 GLU A C 1
ATOM 660 O O . GLU A 1 78 ? 8.512 -3.932 -10.551 1.00 97.69 78 GLU A O 1
ATOM 665 N N . ARG A 1 79 ? 6.978 -2.607 -9.584 1.00 97.31 79 ARG A N 1
ATOM 666 C CA . ARG A 1 79 ? 6.847 -1.708 -10.740 1.00 97.31 79 ARG A CA 1
ATOM 667 C C . ARG A 1 79 ? 8.132 -0.930 -11.002 1.00 97.31 79 ARG A C 1
ATOM 669 O O . ARG A 1 79 ? 8.531 -0.818 -12.159 1.00 97.31 79 ARG A O 1
ATOM 676 N N . GLU A 1 80 ? 8.775 -0.414 -9.960 1.00 97.44 80 GLU A N 1
ATOM 677 C CA . GLU A 1 80 ? 10.049 0.299 -10.080 1.00 97.44 80 GLU A CA 1
ATOM 678 C C . GLU A 1 80 ? 11.153 -0.622 -10.617 1.00 97.44 80 GLU A C 1
ATOM 680 O O . GLU A 1 80 ? 11.828 -0.280 -11.590 1.00 97.44 80 GLU A O 1
ATOM 685 N N . ASP A 1 81 ? 11.277 -1.830 -10.064 1.00 97.12 81 ASP A N 1
ATOM 686 C CA . ASP A 1 81 ? 12.247 -2.826 -10.519 1.00 97.12 81 ASP A CA 1
ATOM 687 C C . ASP A 1 81 ? 11.998 -3.239 -11.974 1.00 97.12 81 ASP A C 1
ATOM 689 O O . ASP A 1 81 ? 12.945 -3.404 -12.748 1.00 97.12 81 ASP A O 1
ATOM 693 N N . LYS A 1 82 ? 10.730 -3.379 -12.379 1.00 97.56 82 LYS A N 1
ATOM 694 C CA . LYS A 1 82 ? 10.366 -3.674 -13.767 1.00 97.56 82 LYS A CA 1
ATOM 695 C C . LYS A 1 82 ? 10.762 -2.536 -14.707 1.00 97.56 82 LYS A C 1
ATOM 697 O O . LYS A 1 82 ? 11.420 -2.793 -15.711 1.00 97.56 82 LYS A O 1
ATOM 702 N N . MET A 1 83 ? 10.436 -1.292 -14.358 1.00 96.94 83 MET A N 1
ATOM 703 C CA . MET A 1 83 ? 10.824 -0.109 -15.137 1.00 96.94 83 MET A CA 1
ATOM 704 C C . MET A 1 83 ? 12.345 0.003 -15.269 1.00 96.94 83 MET A C 1
ATOM 706 O O . MET A 1 83 ? 12.859 0.269 -16.354 1.00 96.94 83 MET A O 1
ATOM 710 N N . ARG A 1 84 ? 13.078 -0.261 -14.183 1.00 97.56 84 ARG A N 1
ATOM 711 C CA . ARG A 1 84 ? 14.541 -0.240 -14.177 1.00 97.56 84 ARG A CA 1
ATOM 712 C C . ARG A 1 84 ? 15.137 -1.315 -15.085 1.00 97.56 84 ARG A C 1
ATOM 714 O O . ARG A 1 84 ? 16.103 -1.038 -15.794 1.00 97.56 84 ARG A O 1
ATOM 721 N N . LYS A 1 85 ? 14.572 -2.527 -15.084 1.00 97.56 85 LYS A N 1
ATOM 722 C CA . LYS A 1 85 ? 14.989 -3.606 -15.995 1.00 97.56 85 LYS A CA 1
ATOM 723 C C . LYS A 1 85 ? 14.709 -3.250 -17.452 1.00 97.56 85 LYS A C 1
ATOM 725 O O . LYS A 1 85 ? 15.611 -3.363 -18.271 1.00 97.56 85 LYS A O 1
ATOM 730 N N . GLU A 1 86 ? 13.512 -2.755 -17.761 1.00 97.06 86 GLU A N 1
ATOM 731 C CA . GLU A 1 86 ? 13.156 -2.330 -19.121 1.00 97.06 86 GLU A CA 1
ATOM 732 C C . GLU A 1 86 ? 14.058 -1.187 -19.620 1.00 97.06 86 GLU A C 1
ATOM 734 O O . GLU A 1 86 ? 14.480 -1.179 -20.777 1.00 97.06 86 GLU A O 1
ATOM 739 N N . GLU A 1 87 ? 14.406 -0.226 -18.759 1.00 96.94 87 GLU A N 1
ATOM 740 C CA . GLU A 1 87 ? 15.344 0.842 -19.112 1.00 96.94 87 GLU A CA 1
ATOM 741 C C . GLU A 1 87 ? 16.754 0.297 -19.373 1.00 96.94 87 GLU A C 1
ATOM 743 O O . GLU A 1 87 ? 17.400 0.707 -20.342 1.00 96.94 87 GLU A O 1
ATOM 748 N N . GLN A 1 88 ? 17.223 -0.641 -18.545 1.00 96.62 88 GLN A N 1
ATOM 749 C CA . GLN A 1 88 ? 18.521 -1.281 -18.735 1.00 96.62 88 GLN A CA 1
ATOM 750 C C . GLN A 1 88 ? 18.564 -2.061 -20.052 1.00 96.62 88 GLN A C 1
ATOM 752 O O . GLN A 1 88 ? 19.466 -1.843 -20.851 1.00 96.62 88 GLN A O 1
ATOM 757 N N . GLU A 1 89 ? 17.545 -2.868 -20.349 1.00 96.81 89 GLU A N 1
ATOM 758 C CA . GLU A 1 89 ? 17.452 -3.604 -21.615 1.00 96.81 89 GLU A CA 1
ATOM 759 C C . GLU A 1 89 ? 17.434 -2.663 -22.829 1.00 96.81 89 GLU A C 1
ATOM 761 O O . GLU A 1 89 ? 18.054 -2.944 -23.859 1.00 96.81 89 GLU A O 1
ATOM 766 N N . ARG A 1 90 ? 16.765 -1.506 -22.723 1.00 96.69 90 ARG A N 1
ATOM 767 C CA . ARG A 1 90 ? 16.801 -0.481 -23.778 1.00 96.69 90 ARG A CA 1
ATOM 768 C C . ARG A 1 90 ? 18.197 0.111 -23.952 1.00 96.69 90 ARG A C 1
ATOM 770 O O . ARG A 1 90 ? 18.606 0.319 -25.095 1.00 96.69 90 ARG A O 1
ATOM 777 N N . LYS A 1 91 ? 18.917 0.386 -22.862 1.00 96.50 91 LYS A N 1
ATOM 778 C CA . LYS A 1 91 ? 20.302 0.881 -22.914 1.00 96.50 91 LYS A CA 1
ATOM 779 C C . LYS A 1 91 ? 21.230 -0.155 -23.536 1.00 96.50 91 LYS A C 1
ATOM 781 O O . LYS A 1 91 ? 21.924 0.183 -24.491 1.00 96.50 91 LYS A O 1
ATOM 786 N N . ASP A 1 92 ? 21.154 -1.401 -23.083 1.00 97.00 92 ASP A N 1
ATOM 787 C CA . ASP A 1 92 ? 21.970 -2.507 -23.585 1.00 97.00 92 ASP A CA 1
ATOM 788 C C . ASP A 1 92 ? 21.725 -2.730 -25.088 1.00 97.00 92 ASP A C 1
ATOM 790 O O . ASP A 1 92 ? 22.661 -2.906 -25.870 1.00 97.00 92 ASP A O 1
ATOM 794 N N . LYS A 1 93 ? 20.464 -2.639 -25.536 1.00 97.00 93 LYS A N 1
ATOM 795 C CA . LYS A 1 93 ? 20.113 -2.738 -26.960 1.00 97.00 93 LYS A CA 1
ATOM 796 C C . LYS A 1 93 ? 20.716 -1.603 -27.791 1.00 97.00 93 LYS A C 1
ATOM 798 O O . LYS A 1 93 ? 21.244 -1.861 -28.873 1.00 97.00 93 LYS A O 1
ATOM 803 N N . LEU A 1 94 ? 20.640 -0.366 -27.301 1.00 96.69 94 LEU A N 1
ATOM 804 C CA . LEU A 1 94 ? 21.226 0.796 -27.976 1.00 96.69 94 LEU A CA 1
ATOM 805 C C . LEU A 1 94 ? 22.756 0.718 -28.016 1.00 96.69 94 LEU A C 1
ATOM 807 O O . LEU A 1 94 ? 23.365 1.095 -29.015 1.00 96.69 94 LEU A O 1
ATOM 811 N N . GLU A 1 95 ? 23.389 0.232 -26.951 1.00 96.50 95 GLU A N 1
ATOM 812 C CA . GLU A 1 95 ? 24.837 0.033 -26.900 1.00 96.50 95 GLU A CA 1
ATOM 813 C C . GLU A 1 95 ? 25.288 -1.039 -27.897 1.00 96.50 95 GLU A C 1
ATOM 815 O O . GLU A 1 95 ? 26.230 -0.820 -28.661 1.00 96.50 95 GLU A O 1
ATOM 820 N N . LEU A 1 96 ? 24.554 -2.151 -27.980 1.00 96.50 96 LEU A N 1
ATOM 821 C CA . LEU A 1 96 ? 24.817 -3.200 -28.960 1.00 96.50 96 LEU A CA 1
ATOM 822 C C . LEU A 1 96 ? 24.681 -2.690 -30.403 1.00 96.50 96 LEU A C 1
ATOM 824 O O . LEU A 1 96 ? 25.482 -3.046 -31.266 1.00 96.50 96 LEU A O 1
ATOM 828 N N . GLU A 1 97 ? 23.679 -1.856 -30.681 1.00 95.81 97 GLU A N 1
ATOM 829 C CA . GLU A 1 97 ? 23.486 -1.243 -31.998 1.00 95.81 97 GLU A CA 1
ATOM 830 C C . GLU A 1 97 ? 24.625 -0.276 -32.352 1.00 95.81 97 GLU A C 1
ATOM 832 O O . GLU A 1 97 ? 25.160 -0.335 -33.461 1.00 95.81 97 GLU A O 1
ATOM 837 N N . LYS A 1 98 ? 25.073 0.544 -31.392 1.00 96.06 98 LYS A N 1
ATOM 838 C CA . LYS A 1 98 ? 26.244 1.418 -31.565 1.00 96.06 98 LYS A CA 1
ATOM 839 C C . LYS A 1 98 ? 27.508 0.624 -31.878 1.00 96.06 98 LYS A C 1
ATOM 841 O O . LYS A 1 98 ? 28.228 0.991 -32.803 1.00 96.06 98 LYS A O 1
ATOM 846 N N . LEU A 1 99 ? 27.761 -0.464 -31.150 1.00 95.44 99 LEU A N 1
ATOM 847 C CA . LEU A 1 99 ? 28.918 -1.332 -31.388 1.00 95.44 99 LEU A CA 1
ATOM 848 C C . LEU A 1 99 ? 28.872 -1.969 -32.783 1.00 95.44 99 LEU A C 1
ATOM 850 O O . LEU A 1 99 ? 29.889 -1.999 -33.474 1.00 95.44 99 LEU A O 1
ATOM 854 N N . LYS A 1 100 ? 27.695 -2.425 -33.232 1.00 94.81 100 LYS A N 1
ATOM 855 C CA . LYS A 1 100 ? 27.514 -2.967 -34.589 1.00 94.81 100 LYS A CA 1
ATOM 856 C C . LYS A 1 100 ? 27.807 -1.926 -35.668 1.00 94.81 100 LYS A C 1
ATOM 858 O O . LYS A 1 100 ? 28.577 -2.211 -36.581 1.00 94.81 100 LYS A O 1
ATOM 863 N N . LEU A 1 101 ? 27.247 -0.722 -35.536 1.00 94.50 101 LEU A N 1
ATOM 864 C CA . LEU A 1 101 ? 27.502 0.383 -36.465 1.00 94.50 101 LEU A CA 1
ATOM 865 C C . LEU A 1 101 ? 28.982 0.777 -36.483 1.00 94.50 101 LEU A C 1
ATOM 867 O O . LEU A 1 101 ? 29.550 1.008 -37.548 1.00 94.50 101 LEU A O 1
ATOM 871 N N . GLN A 1 102 ? 29.632 0.822 -35.320 1.00 93.25 102 GLN A N 1
ATOM 872 C CA . GLN A 1 102 ? 31.055 1.137 -35.229 1.00 93.25 102 GLN A CA 1
ATOM 873 C C . GLN A 1 102 ? 31.915 0.084 -35.941 1.00 93.25 102 GLN A C 1
ATOM 875 O O . GLN A 1 102 ? 32.804 0.454 -36.708 1.00 93.25 102 GLN A O 1
ATOM 880 N N . ALA A 1 103 ? 31.612 -1.204 -35.752 1.00 92.50 103 ALA A N 1
ATOM 881 C CA . ALA A 1 103 ? 32.294 -2.294 -36.446 1.00 92.50 103 ALA A CA 1
ATOM 882 C C . ALA A 1 103 ? 32.073 -2.245 -37.969 1.00 92.50 103 ALA A C 1
ATOM 884 O O . ALA A 1 103 ? 32.999 -2.492 -38.742 1.00 92.50 103 ALA A O 1
ATOM 885 N N . GLU A 1 104 ? 30.869 -1.891 -38.426 1.00 91.56 104 GLU A N 1
ATOM 886 C CA . GLU A 1 104 ? 30.570 -1.725 -39.852 1.00 91.56 104 GLU A CA 1
ATOM 887 C C . GLU A 1 104 ? 31.353 -0.557 -40.467 1.00 91.56 104 GLU A C 1
ATOM 889 O O . GLU A 1 104 ? 31.962 -0.710 -41.528 1.00 91.56 104 GLU A O 1
ATOM 894 N N . ILE A 1 105 ? 31.424 0.581 -39.770 1.00 91.69 105 ILE A N 1
ATOM 895 C CA . ILE A 1 105 ? 32.225 1.738 -40.190 1.00 91.69 105 ILE A CA 1
ATOM 896 C C . ILE A 1 105 ? 33.714 1.380 -40.246 1.00 91.69 105 ILE A C 1
ATOM 898 O O . ILE A 1 105 ? 34.400 1.764 -41.194 1.00 91.69 105 ILE A O 1
ATOM 902 N N . GLU A 1 106 ? 34.239 0.664 -39.251 1.00 88.56 106 GLU A N 1
ATOM 903 C CA . GLU A 1 106 ? 35.642 0.239 -39.225 1.00 88.56 106 GLU A CA 1
ATOM 904 C C . GLU A 1 106 ? 35.965 -0.724 -40.378 1.00 88.56 106 GLU A C 1
ATOM 906 O O . GLU A 1 106 ? 36.952 -0.528 -41.094 1.00 88.56 106 GLU A O 1
ATOM 911 N N . ASN A 1 107 ? 35.082 -1.689 -40.646 1.00 85.81 107 ASN A N 1
ATOM 912 C CA . ASN A 1 107 ? 35.200 -2.585 -41.796 1.00 85.81 107 ASN A CA 1
ATOM 913 C C . ASN A 1 107 ? 35.142 -1.823 -43.131 1.00 85.81 107 ASN A C 1
ATOM 915 O O . ASN A 1 107 ? 35.973 -2.058 -44.012 1.00 85.81 107 ASN A O 1
ATOM 919 N N . ALA A 1 108 ? 34.217 -0.871 -43.281 1.00 82.75 108 ALA A N 1
ATOM 920 C CA . ALA A 1 108 ? 34.116 -0.036 -44.477 1.00 82.75 108 ALA A CA 1
ATOM 921 C C . ALA A 1 108 ? 35.372 0.832 -44.685 1.00 82.75 108 ALA A C 1
ATOM 923 O O . ALA A 1 108 ? 35.871 0.939 -45.808 1.00 82.75 108 ALA A O 1
ATOM 924 N N . LYS A 1 109 ? 35.939 1.397 -43.610 1.00 80.50 109 LYS A N 1
ATOM 925 C CA . LYS A 1 109 ? 37.206 2.152 -43.650 1.00 80.50 109 LYS A CA 1
ATOM 926 C C . LYS A 1 109 ? 38.393 1.273 -44.052 1.00 80.50 109 LYS A C 1
ATOM 928 O O . LYS A 1 109 ? 39.212 1.698 -44.866 1.00 80.50 109 LYS A O 1
ATOM 933 N N . SER A 1 110 ? 38.466 0.043 -43.539 1.00 71.94 110 SER A N 1
ATOM 934 C CA . SER A 1 110 ? 39.494 -0.939 -43.917 1.00 71.94 110 SER A CA 1
ATOM 935 C C . SER A 1 110 ? 39.441 -1.293 -45.412 1.00 71.94 110 SER A C 1
ATOM 937 O O . SER A 1 110 ? 40.477 -1.429 -46.068 1.00 71.94 110 SER A O 1
ATOM 939 N N . LEU A 1 111 ? 38.236 -1.359 -45.991 1.00 64.00 111 LEU A N 1
ATOM 940 C CA . LEU A 1 111 ? 38.037 -1.594 -47.424 1.00 64.00 111 LEU A CA 1
ATOM 941 C C . LEU A 1 111 ? 38.370 -0.366 -48.291 1.00 64.00 111 LEU A C 1
ATOM 943 O O . LEU A 1 111 ? 38.924 -0.534 -49.378 1.00 64.00 111 LEU A O 1
ATOM 947 N N . HIS A 1 112 ? 38.087 0.855 -47.824 1.00 56.97 112 HIS A N 1
ATOM 948 C CA . HIS A 1 112 ? 38.402 2.088 -48.563 1.00 56.97 112 HIS A CA 1
ATOM 949 C C . HIS A 1 112 ? 39.907 2.405 -48.582 1.00 56.97 112 HIS A C 1
ATOM 951 O O . HIS A 1 112 ? 40.449 2.775 -49.622 1.00 56.97 112 HIS A O 1
ATOM 957 N N . SER A 1 113 ? 40.619 2.156 -47.476 1.00 53.19 113 SER A N 1
ATOM 958 C CA . SER A 1 113 ? 42.072 2.387 -47.371 1.00 53.19 113 SER A CA 1
ATOM 959 C C . SER A 1 113 ? 42.898 1.572 -48.386 1.00 53.19 113 SER A C 1
ATOM 961 O O . SER A 1 113 ? 43.943 2.019 -48.856 1.00 53.19 113 SER A O 1
ATOM 963 N N . LYS A 1 114 ? 42.404 0.403 -48.820 1.00 53.22 114 LYS A N 1
ATOM 964 C CA . LYS A 1 114 ? 43.070 -0.419 -49.849 1.00 53.22 114 LYS A CA 1
ATOM 965 C C . LYS A 1 114 ? 42.845 0.059 -51.289 1.00 53.22 114 LYS A C 1
ATOM 967 O O . LYS A 1 114 ? 43.538 -0.425 -52.181 1.00 53.22 114 LYS A O 1
ATOM 972 N N . LYS A 1 115 ? 41.891 0.962 -51.545 1.00 50.84 115 LYS A N 1
ATOM 973 C CA . LYS A 1 115 ? 41.515 1.366 -52.913 1.00 50.84 115 LYS A CA 1
ATOM 974 C C . LYS A 1 115 ? 42.123 2.705 -53.344 1.00 50.84 115 LYS A C 1
ATOM 976 O O . LYS A 1 115 ? 42.404 2.873 -54.531 1.00 50.84 115 LYS A O 1
ATOM 981 N N . ASP A 1 116 ? 42.429 3.597 -52.402 1.00 48.09 116 ASP A N 1
ATOM 982 C CA . ASP A 1 116 ? 42.920 4.946 -52.722 1.00 48.09 116 ASP A CA 1
ATOM 983 C C . ASP A 1 116 ? 44.444 5.072 -52.870 1.00 48.09 116 ASP A C 1
ATOM 985 O O . ASP A 1 116 ? 44.923 6.039 -53.468 1.00 48.09 116 ASP A O 1
ATOM 989 N N . SER A 1 117 ? 45.236 4.078 -52.448 1.00 51.03 117 SER A N 1
ATOM 990 C CA . SER A 1 117 ? 46.698 4.162 -52.608 1.00 51.03 117 SER A CA 1
ATOM 991 C C . SER A 1 117 ? 47.167 4.027 -54.067 1.00 51.03 117 SER A C 1
ATOM 993 O O . SER A 1 117 ? 48.256 4.478 -54.403 1.00 51.03 117 SER A O 1
ATOM 995 N N . SER A 1 118 ? 46.361 3.448 -54.970 1.00 52.31 118 SER A N 1
ATOM 996 C CA . SER A 1 118 ? 46.761 3.274 -56.379 1.00 52.31 118 SER A CA 1
ATOM 997 C C . SER A 1 118 ? 46.508 4.508 -57.255 1.00 52.31 118 SER A C 1
ATOM 999 O O . SER A 1 118 ? 47.101 4.634 -58.332 1.00 52.31 118 SER A O 1
ATOM 1001 N N . THR A 1 119 ? 45.636 5.424 -56.810 1.00 53.50 119 THR A N 1
ATOM 1002 C CA . THR A 1 119 ? 45.185 6.572 -57.613 1.00 53.50 119 THR A CA 1
ATOM 1003 C C . THR A 1 119 ? 46.080 7.802 -57.409 1.00 53.50 119 THR A C 1
ATOM 1005 O O . THR A 1 119 ? 46.269 8.584 -58.332 1.00 53.50 119 THR A O 1
ATOM 1008 N N . SER A 1 120 ? 46.706 7.957 -56.241 1.00 55.97 120 SER A N 1
ATOM 1009 C CA . SER A 1 120 ? 47.676 9.040 -56.006 1.00 55.97 120 SER A CA 1
ATOM 1010 C C . SER A 1 120 ? 49.027 8.766 -56.689 1.00 55.97 120 SER A C 1
ATOM 1012 O O . SER A 1 120 ? 49.610 9.652 -57.314 1.00 55.97 120 SER A O 1
ATOM 1014 N N . ASP A 1 121 ? 49.497 7.514 -56.666 1.00 59.19 121 ASP A N 1
ATOM 1015 C CA . ASP A 1 121 ? 50.822 7.146 -57.189 1.00 59.19 121 ASP A CA 1
ATOM 1016 C C . ASP A 1 121 ? 50.939 7.191 -58.720 1.00 59.19 121 ASP A C 1
ATOM 1018 O O . ASP A 1 121 ? 52.043 7.333 -59.251 1.00 59.19 121 ASP A O 1
ATOM 1022 N N . TRP A 1 122 ? 49.833 7.056 -59.463 1.00 63.56 122 TRP A N 1
ATOM 1023 C CA . TRP A 1 122 ? 49.887 7.151 -60.929 1.00 63.56 122 TRP A CA 1
ATOM 1024 C C . TRP A 1 122 ? 49.868 8.603 -61.420 1.00 63.56 122 TRP A C 1
ATOM 1026 O O . TRP A 1 122 ? 50.510 8.880 -62.429 1.00 63.56 122 TRP A O 1
ATOM 1036 N N . ILE A 1 123 ? 49.210 9.526 -60.702 1.00 61.94 123 ILE A N 1
ATOM 1037 C CA . ILE A 1 123 ? 49.208 10.961 -61.045 1.00 61.94 123 ILE A CA 1
ATOM 1038 C C . ILE A 1 123 ? 50.631 11.516 -60.942 1.00 61.94 123 ILE A C 1
ATOM 1040 O O . ILE A 1 123 ? 51.083 12.235 -61.830 1.00 61.94 123 ILE A O 1
ATOM 1044 N N . ALA A 1 124 ? 51.386 11.097 -59.923 1.00 63.41 124 ALA A N 1
ATOM 1045 C CA . ALA A 1 124 ? 52.791 11.469 -59.754 1.00 63.41 124 ALA A CA 1
ATOM 1046 C C . ALA A 1 124 ? 53.724 10.936 -60.866 1.00 63.41 124 ALA A C 1
ATOM 1048 O O . ALA A 1 124 ? 54.840 11.431 -61.015 1.00 63.41 124 ALA A O 1
ATOM 1049 N N . LYS A 1 125 ? 53.283 9.941 -61.653 1.00 65.38 125 LYS A N 1
ATOM 1050 C CA . LYS A 1 125 ? 54.036 9.334 -62.769 1.00 65.38 125 LYS A CA 1
ATOM 1051 C C . LYS A 1 125 ? 53.630 9.877 -64.141 1.00 65.38 125 LYS A C 1
ATOM 1053 O O . LYS A 1 125 ? 54.141 9.398 -65.153 1.00 65.38 125 LYS A O 1
ATOM 1058 N N . ILE A 1 126 ? 52.726 10.857 -64.191 1.00 69.06 126 ILE A N 1
ATOM 1059 C CA . ILE A 1 126 ? 52.387 11.553 -65.430 1.00 69.06 126 ILE A CA 1
ATOM 1060 C C . ILE A 1 126 ? 53.610 12.392 -65.846 1.00 69.06 126 ILE A C 1
ATOM 1062 O O . ILE A 1 126 ? 54.032 13.267 -65.086 1.00 69.06 126 ILE A O 1
ATOM 1066 N N . PRO A 1 127 ? 54.214 12.147 -67.025 1.00 68.06 127 PRO A N 1
ATOM 1067 C CA . PRO A 1 127 ? 55.273 12.992 -67.553 1.00 68.06 127 PRO A CA 1
ATOM 1068 C C . PRO A 1 127 ? 54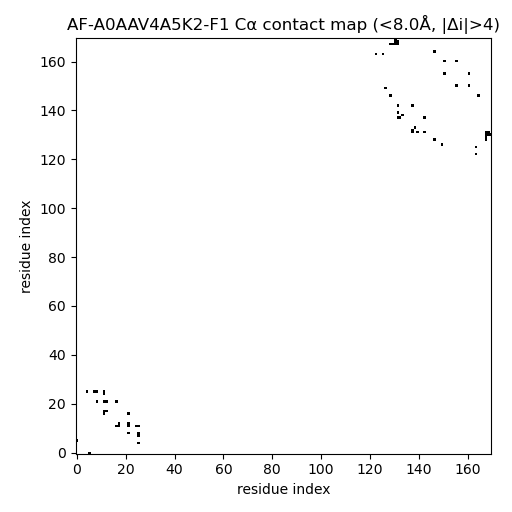.770 14.430 -67.651 1.00 68.06 127 PRO A C 1
ATOM 1070 O O . PRO A 1 127 ? 53.663 14.677 -68.132 1.00 68.06 127 PRO A O 1
ATOM 1073 N N . ARG A 1 128 ? 55.579 15.380 -67.181 1.00 72.38 128 ARG A N 1
ATOM 1074 C CA . ARG A 1 128 ? 55.226 16.802 -67.187 1.00 72.38 128 ARG A CA 1
ATOM 1075 C C . ARG A 1 128 ? 55.111 17.292 -68.630 1.00 72.38 128 ARG A C 1
ATOM 1077 O O . ARG A 1 128 ? 56.120 17.552 -69.279 1.00 72.38 128 ARG A O 1
ATOM 1084 N N . MET A 1 129 ? 53.884 17.395 -69.125 1.00 79.00 129 MET A N 1
ATOM 1085 C CA . MET A 1 129 ? 53.564 18.068 -70.378 1.00 79.00 129 MET A CA 1
ATOM 1086 C C . MET A 1 129 ? 53.349 19.557 -70.101 1.00 79.00 129 MET A C 1
ATOM 1088 O O . MET A 1 129 ? 52.868 19.927 -69.030 1.00 79.00 129 MET A O 1
ATOM 1092 N N . ASN A 1 130 ? 53.699 20.417 -71.058 1.00 79.19 130 ASN A N 1
ATOM 1093 C CA . ASN A 1 130 ? 53.364 21.834 -70.952 1.00 79.19 130 ASN A CA 1
ATOM 1094 C C . ASN A 1 130 ? 51.832 21.999 -70.924 1.00 79.19 130 ASN A C 1
ATOM 1096 O O . ASN A 1 130 ? 51.162 21.379 -71.758 1.00 79.19 130 ASN A O 1
ATOM 1100 N N . PRO A 1 131 ? 51.281 22.811 -70.002 1.00 80.56 131 PRO A N 1
ATOM 1101 C CA . PRO A 1 131 ? 49.848 23.071 -69.953 1.00 80.56 131 PRO A CA 1
ATOM 1102 C C . PRO A 1 131 ? 49.398 23.793 -71.223 1.00 80.56 131 PRO A C 1
ATOM 1104 O O . PRO A 1 131 ? 50.175 24.543 -71.829 1.00 80.56 131 PRO A O 1
ATOM 1107 N N . PHE A 1 132 ? 48.145 23.563 -71.613 1.00 82.50 132 PHE A N 1
ATOM 1108 C CA . PHE A 1 132 ? 47.536 24.268 -72.735 1.00 82.50 132 PHE A CA 1
ATOM 1109 C C . PHE A 1 132 ? 47.557 25.779 -72.470 1.00 82.50 132 PHE A C 1
ATOM 1111 O O . PHE A 1 132 ? 47.195 26.238 -71.387 1.00 82.50 132 PHE A O 1
ATOM 1118 N N . SER A 1 133 ? 48.009 26.568 -73.444 1.00 80.88 133 SER A N 1
ATOM 1119 C CA . SER A 1 133 ? 48.060 28.023 -73.308 1.00 80.88 133 SER A CA 1
ATOM 1120 C C . SER A 1 133 ? 47.682 28.692 -74.619 1.00 80.88 133 SER A C 1
ATOM 1122 O O . SER A 1 133 ? 48.522 28.913 -75.491 1.00 80.88 133 SER A O 1
ATOM 1124 N N . GLU A 1 134 ? 46.412 29.076 -74.720 1.00 81.56 134 GLU A N 1
ATOM 1125 C CA . GLU A 1 134 ? 45.884 29.823 -75.865 1.00 81.56 134 GLU A CA 1
ATOM 1126 C C . GLU A 1 134 ? 46.632 31.156 -76.058 1.00 81.56 134 GLU A C 1
ATOM 1128 O O . GLU A 1 134 ? 46.978 31.533 -77.175 1.00 81.56 134 GLU A O 1
ATOM 1133 N N . ALA A 1 135 ? 47.027 31.805 -74.955 1.00 78.44 135 ALA A N 1
ATOM 1134 C CA . ALA A 1 135 ? 47.826 33.033 -74.967 1.00 78.44 135 ALA A CA 1
ATOM 1135 C C . ALA A 1 135 ? 49.216 32.877 -75.620 1.00 78.44 135 ALA A C 1
ATOM 1137 O O . ALA A 1 135 ? 49.806 33.868 -76.046 1.00 78.44 135 ALA A O 1
ATOM 1138 N N . LYS A 1 136 ? 49.754 31.651 -75.701 1.00 77.25 136 LYS A N 1
ATOM 1139 C CA . LYS A 1 136 ? 51.040 31.342 -76.353 1.00 77.25 136 LYS A CA 1
ATOM 1140 C C . LYS A 1 136 ? 50.877 30.852 -77.798 1.00 77.25 136 LYS A C 1
ATOM 1142 O O . LYS A 1 136 ? 51.868 30.451 -78.403 1.00 77.25 136 LYS A O 1
ATOM 1147 N N . GLY A 1 137 ? 49.659 30.890 -78.346 1.00 80.88 137 GLY A N 1
ATOM 1148 C CA . GLY A 1 137 ? 49.360 30.445 -79.710 1.00 80.88 137 GLY A CA 1
ATOM 1149 C C . GLY A 1 137 ? 49.288 28.925 -79.866 1.00 80.88 137 GLY A C 1
ATOM 1150 O O . GLY A 1 137 ? 49.445 28.416 -80.973 1.00 80.88 137 GLY A O 1
ATOM 1151 N N . ASP A 1 138 ? 49.084 28.191 -78.771 1.00 83.75 138 ASP A N 1
ATOM 1152 C CA . ASP A 1 138 ? 48.903 26.743 -78.810 1.00 83.75 138 ASP A CA 1
ATOM 1153 C C . ASP A 1 138 ? 47.484 26.418 -79.296 1.00 83.75 138 ASP A C 1
ATOM 1155 O O . ASP A 1 138 ? 46.503 26.824 -78.674 1.00 83.75 138 ASP A O 1
ATOM 1159 N N . THR A 1 139 ? 47.356 25.717 -80.425 1.00 88.44 139 THR A N 1
ATOM 1160 C CA . THR A 1 139 ? 46.049 25.274 -80.927 1.00 88.44 139 THR A CA 1
ATOM 1161 C C . THR A 1 139 ? 45.612 24.004 -80.203 1.00 88.44 139 THR A C 1
ATOM 1163 O O . THR A 1 139 ? 46.440 23.164 -79.839 1.00 88.44 139 THR A O 1
ATOM 1166 N N . MET A 1 140 ? 44.301 23.833 -80.009 1.00 86.94 140 MET A N 1
ATOM 1167 C CA . MET A 1 140 ? 43.755 22.647 -79.336 1.00 86.94 140 MET A CA 1
ATOM 1168 C C . MET A 1 140 ? 44.216 21.349 -80.021 1.00 86.94 140 MET A C 1
ATOM 1170 O O . MET A 1 140 ? 44.625 20.409 -79.346 1.00 86.94 140 MET A O 1
ATOM 1174 N N . ASP A 1 141 ? 44.257 21.327 -81.355 1.00 88.44 141 ASP A N 1
ATOM 1175 C CA . ASP A 1 141 ? 44.724 20.166 -82.122 1.00 88.44 141 ASP A CA 1
ATOM 1176 C C . ASP A 1 141 ? 46.203 19.843 -81.858 1.00 88.44 141 ASP A C 1
ATOM 1178 O O . ASP A 1 141 ? 46.570 18.676 -81.706 1.00 88.44 141 ASP A O 1
ATOM 1182 N N . ALA A 1 142 ? 47.064 20.862 -81.747 1.00 87.94 142 ALA A N 1
ATOM 1183 C CA . ALA A 1 142 ? 48.480 20.667 -81.442 1.00 87.94 142 ALA A CA 1
ATOM 1184 C C . ALA A 1 142 ? 48.683 20.132 -80.016 1.00 87.94 142 ALA A C 1
ATOM 1186 O O . ALA A 1 142 ? 49.531 19.264 -79.789 1.00 87.94 142 ALA A O 1
ATOM 1187 N N . PHE A 1 143 ? 47.889 20.612 -79.059 1.00 89.50 143 PHE A N 1
ATOM 1188 C CA . PHE A 1 143 ? 47.890 20.105 -77.691 1.00 89.50 143 PHE A CA 1
ATOM 1189 C C . PHE A 1 143 ? 47.422 18.647 -77.621 1.00 89.50 143 PHE A C 1
ATOM 1191 O O . PHE A 1 143 ? 48.119 17.810 -77.039 1.00 89.50 143 PHE A O 1
ATOM 1198 N N . LEU A 1 144 ? 46.294 18.324 -78.263 1.00 90.25 144 LEU A N 1
ATOM 1199 C CA . LEU A 1 144 ? 45.757 16.964 -78.319 1.00 90.25 144 LEU A CA 1
ATOM 1200 C C . LEU A 1 144 ? 46.738 16.002 -78.992 1.00 90.25 144 LEU A C 1
ATOM 1202 O O . LEU A 1 144 ? 46.961 14.908 -78.482 1.00 90.25 144 LEU A O 1
ATOM 1206 N N . PHE A 1 145 ? 47.410 16.424 -80.064 1.00 89.44 145 PHE A N 1
ATOM 1207 C CA . PHE A 1 145 ? 48.424 15.605 -80.724 1.00 89.44 145 PHE A CA 1
ATOM 1208 C C . PHE A 1 145 ? 49.602 15.262 -79.794 1.00 89.44 145 PHE A C 1
ATOM 1210 O O . PHE A 1 145 ? 50.020 14.103 -79.716 1.00 89.44 145 PHE A O 1
ATOM 1217 N N . ARG A 1 146 ? 50.120 16.239 -79.033 1.00 88.44 146 ARG A N 1
ATOM 1218 C CA . ARG A 1 146 ? 51.192 15.995 -78.043 1.00 88.44 146 ARG A CA 1
ATOM 1219 C C . ARG A 1 146 ? 50.723 15.075 -76.918 1.00 88.44 146 ARG A C 1
ATOM 1221 O O . ARG A 1 146 ? 51.467 14.183 -76.506 1.00 88.44 146 ARG A O 1
ATOM 1228 N N . PHE A 1 147 ? 49.490 15.266 -76.457 1.00 89.12 147 PHE A N 1
ATOM 1229 C CA . PHE A 1 147 ? 48.871 14.406 -75.458 1.00 89.12 147 PHE A CA 1
ATOM 1230 C C . PHE A 1 147 ? 48.747 12.962 -75.964 1.00 89.12 147 PHE A C 1
ATOM 1232 O O . PHE A 1 147 ? 49.183 12.035 -75.286 1.00 89.12 147 PHE A O 1
ATOM 1239 N N . GLU A 1 148 ? 48.243 12.751 -77.180 1.00 89.75 148 GLU A N 1
ATOM 1240 C CA . GLU A 1 148 ? 48.128 11.423 -77.786 1.00 89.75 148 GLU A CA 1
ATOM 1241 C C . GLU A 1 148 ? 49.483 10.746 -77.999 1.00 89.75 148 GLU A C 1
ATOM 1243 O O . GLU A 1 148 ? 49.612 9.540 -77.767 1.00 89.75 148 GLU A O 1
ATOM 1248 N N . MET A 1 149 ? 50.505 11.505 -78.408 1.00 87.81 149 MET A N 1
ATOM 1249 C CA . MET A 1 149 ? 51.869 10.990 -78.510 1.00 87.81 149 MET A CA 1
ATOM 1250 C C . MET A 1 149 ? 52.374 10.471 -77.161 1.00 87.81 149 MET A C 1
ATOM 1252 O O . MET A 1 149 ? 52.916 9.367 -77.101 1.00 87.81 149 MET A O 1
ATOM 1256 N N . LEU A 1 150 ? 52.158 11.218 -76.076 1.00 86.19 150 LEU A N 1
ATOM 1257 C CA . LEU A 1 150 ? 52.548 10.796 -74.728 1.00 86.19 150 LEU A CA 1
ATOM 1258 C C . LEU A 1 150 ? 51.740 9.590 -74.245 1.00 86.19 150 LEU A C 1
ATOM 1260 O O . LEU A 1 150 ? 52.310 8.640 -73.711 1.00 86.19 150 LEU A O 1
ATOM 1264 N N . VAL A 1 151 ? 50.430 9.587 -74.486 1.00 87.75 151 VAL A N 1
ATOM 1265 C CA . VAL A 1 151 ? 49.542 8.462 -74.173 1.00 87.75 151 VAL A CA 1
ATOM 1266 C C . VAL A 1 151 ? 50.015 7.179 -74.859 1.00 87.75 151 VAL A C 1
ATOM 1268 O O . VAL A 1 151 ? 50.035 6.123 -74.222 1.00 87.75 151 VAL A O 1
ATOM 1271 N N . LYS A 1 152 ? 50.409 7.263 -76.138 1.00 85.81 152 LYS A N 1
ATOM 1272 C CA . LYS A 1 152 ? 50.952 6.133 -76.907 1.00 85.81 152 LYS A CA 1
ATOM 1273 C C . LYS A 1 152 ? 52.326 5.710 -76.390 1.00 85.81 152 LYS A C 1
ATOM 1275 O O . LYS A 1 152 ? 52.544 4.521 -76.186 1.00 85.81 152 LYS A O 1
ATOM 1280 N N . ALA A 1 153 ? 53.221 6.662 -76.127 1.00 85.56 153 ALA A N 1
ATOM 1281 C CA . ALA A 1 153 ? 54.569 6.381 -75.632 1.00 85.56 153 ALA A CA 1
ATOM 1282 C C . ALA A 1 153 ? 54.566 5.698 -74.254 1.00 85.56 153 ALA A C 1
ATOM 1284 O O . ALA A 1 153 ? 55.376 4.812 -73.999 1.00 85.56 153 ALA A O 1
ATOM 1285 N N . HIS A 1 154 ? 53.635 6.079 -73.376 1.00 82.75 154 HIS A N 1
ATOM 1286 C CA . HIS A 1 154 ? 53.538 5.554 -72.012 1.00 82.75 154 HIS A CA 1
ATOM 1287 C C . HIS A 1 154 ? 52.476 4.461 -71.832 1.00 82.75 154 HIS A C 1
ATOM 1289 O O . HIS A 1 154 ? 52.255 4.007 -70.708 1.00 82.75 154 HIS A O 1
ATOM 1295 N N . ASN A 1 155 ? 51.829 4.033 -72.919 1.00 83.81 155 ASN A N 1
ATOM 1296 C CA . ASN A 1 155 ? 50.819 2.976 -72.946 1.00 83.81 155 ASN A CA 1
ATOM 1297 C C . ASN A 1 155 ? 49.711 3.151 -71.885 1.00 83.81 155 ASN A C 1
ATOM 1299 O O . ASN A 1 155 ? 49.417 2.247 -71.098 1.00 83.81 155 ASN A O 1
ATOM 1303 N N . TRP A 1 156 ? 49.124 4.349 -71.815 1.00 84.31 156 TRP A N 1
ATOM 1304 C CA . TRP A 1 156 ? 48.160 4.667 -70.759 1.00 84.31 156 TRP A CA 1
ATOM 1305 C C . TRP A 1 156 ? 46.816 3.934 -70.922 1.00 84.31 156 TRP A C 1
ATOM 1307 O O . TRP A 1 156 ? 46.230 3.969 -72.011 1.00 84.31 156 TRP A O 1
ATOM 1317 N N . PRO A 1 157 ? 46.263 3.362 -69.831 1.00 82.31 157 PRO A N 1
ATOM 1318 C CA . PRO A 1 157 ? 44.905 2.821 -69.801 1.00 82.31 157 PRO A CA 1
ATOM 1319 C C . PRO A 1 157 ? 43.850 3.886 -70.119 1.00 82.31 157 PRO A C 1
ATOM 1321 O O . PRO A 1 157 ? 43.962 5.027 -69.672 1.00 82.31 157 PRO A O 1
ATOM 1324 N N . GLU A 1 158 ? 42.802 3.516 -70.854 1.00 80.38 158 GLU A N 1
ATOM 1325 C CA . GLU A 1 158 ? 41.768 4.437 -71.350 1.00 80.38 158 GLU A C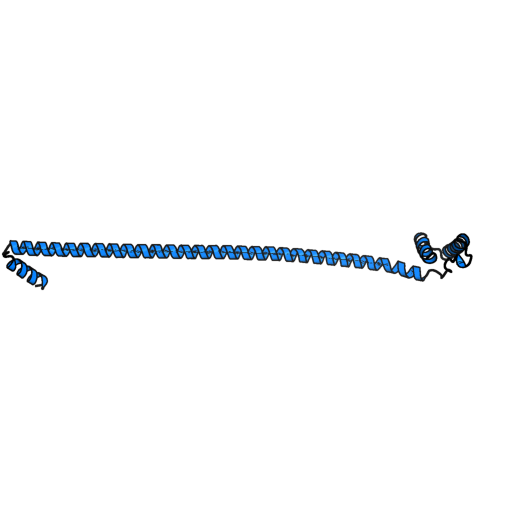A 1
ATOM 1326 C C . GLU A 1 158 ? 41.079 5.243 -70.240 1.00 80.38 158 GLU A C 1
ATOM 1328 O O . GLU A 1 158 ? 40.956 6.461 -70.338 1.00 80.38 158 GLU A O 1
ATOM 1333 N N . ASN A 1 159 ? 40.762 4.595 -69.121 1.00 80.56 159 ASN A N 1
ATOM 1334 C CA . ASN A 1 159 ? 40.187 5.235 -67.937 1.00 80.56 159 ASN A CA 1
ATOM 1335 C C . ASN A 1 159 ? 41.108 6.282 -67.280 1.00 80.56 159 ASN A C 1
ATOM 1337 O O . ASN A 1 159 ? 40.622 7.166 -66.580 1.00 80.56 159 ASN A O 1
ATOM 1341 N N . LYS A 1 160 ? 42.426 6.208 -67.503 1.00 81.62 160 LYS A N 1
ATOM 1342 C CA . LYS A 1 160 ? 43.408 7.161 -66.962 1.00 81.62 160 LYS A CA 1
ATOM 1343 C C . LYS A 1 160 ? 43.708 8.317 -67.916 1.00 81.62 160 LYS A C 1
ATOM 1345 O O . LYS A 1 160 ? 44.150 9.368 -67.458 1.00 81.62 160 LYS A O 1
ATOM 1350 N N . LYS A 1 161 ? 43.428 8.160 -69.217 1.00 84.75 161 LYS A N 1
ATOM 1351 C CA . LYS A 1 161 ? 43.606 9.224 -70.220 1.00 84.75 161 LYS A CA 1
ATOM 1352 C C . LYS A 1 161 ? 42.738 10.434 -69.886 1.00 84.75 161 LYS A C 1
ATOM 1354 O O . LYS A 1 161 ? 43.247 11.544 -69.825 1.00 84.75 161 LYS A O 1
ATOM 1359 N N . PHE A 1 162 ? 41.458 10.213 -69.589 1.00 84.44 162 PHE A N 1
ATOM 1360 C CA . PHE A 1 162 ? 40.523 11.297 -69.272 1.00 84.44 162 PHE A CA 1
ATOM 1361 C C . PHE A 1 162 ? 40.928 12.082 -68.022 1.00 84.44 162 PHE A C 1
ATOM 1363 O O . PHE A 1 162 ? 40.869 13.307 -68.022 1.00 84.44 162 PHE A O 1
ATOM 1370 N N . LEU A 1 163 ? 41.407 11.383 -66.990 1.00 81.44 163 LEU A N 1
ATOM 1371 C CA . LEU A 1 163 ? 41.829 12.004 -65.735 1.00 81.44 163 LEU A CA 1
ATOM 1372 C C . LEU A 1 163 ? 43.148 12.784 -65.882 1.00 81.44 163 LEU A C 1
ATOM 1374 O O . LEU A 1 163 ? 43.342 13.817 -65.247 1.00 81.44 163 LEU A O 1
ATOM 1378 N N . ALA A 1 164 ? 44.056 12.322 -66.745 1.00 80.25 164 ALA A N 1
ATOM 1379 C CA . ALA A 1 164 ? 45.254 13.082 -67.088 1.00 80.25 164 ALA A CA 1
ATOM 1380 C C . ALA A 1 164 ? 44.923 14.309 -67.953 1.00 80.25 164 ALA A C 1
ATOM 1382 O O . ALA A 1 164 ? 45.494 15.375 -67.741 1.00 80.25 164 ALA A O 1
ATOM 1383 N N . LEU A 1 165 ? 43.984 14.174 -68.894 1.00 82.44 165 LEU A N 1
ATOM 1384 C CA . LEU A 1 165 ? 43.547 15.266 -69.761 1.00 82.44 165 LEU A CA 1
ATOM 1385 C C . LEU A 1 165 ? 42.882 16.391 -68.957 1.00 82.44 165 LEU A C 1
ATOM 1387 O O . LEU A 1 165 ? 43.228 17.551 -69.155 1.00 82.44 165 LEU A O 1
ATOM 1391 N N . SER A 1 166 ? 41.995 16.063 -68.009 1.00 81.12 166 SER A N 1
ATOM 1392 C CA . SER A 1 166 ? 41.351 17.070 -67.153 1.00 81.12 166 SER A CA 1
ATOM 1393 C C . SER A 1 166 ? 42.363 17.874 -66.333 1.00 81.12 166 SER A C 1
ATOM 1395 O O . SER A 1 166 ? 42.221 19.086 -66.203 1.00 81.12 166 SER A O 1
ATOM 1397 N N . ASN A 1 167 ? 43.419 17.222 -65.835 1.00 79.12 167 ASN A N 1
ATOM 1398 C CA . ASN A 1 167 ? 44.474 17.888 -65.067 1.00 79.12 167 ASN A CA 1
ATOM 1399 C C . ASN A 1 167 ? 45.376 18.799 -65.914 1.00 79.12 167 ASN A C 1
ATOM 1401 O O . ASN A 1 167 ? 45.994 19.698 -65.362 1.00 79.12 167 ASN A O 1
ATOM 1405 N N . LEU A 1 168 ? 45.503 18.551 -67.221 1.00 78.19 168 LEU A N 1
ATOM 1406 C CA . LEU A 1 168 ? 46.380 19.325 -68.115 1.00 78.19 168 LEU A CA 1
ATOM 1407 C C . LEU A 1 168 ? 45.658 20.488 -68.816 1.00 78.19 168 LEU A C 1
ATOM 1409 O O . LEU A 1 168 ? 46.317 21.336 -69.420 1.00 78.19 168 LEU A O 1
ATOM 1413 N N . LEU A 1 169 ? 44.323 20.495 -68.760 1.00 76.50 169 LEU A N 1
ATOM 1414 C CA . LEU A 1 169 ? 43.452 21.557 -69.271 1.00 76.50 169 LEU A CA 1
ATOM 1415 C C . LEU A 1 169 ? 43.035 22.577 -68.198 1.00 76.50 169 LEU A C 1
ATOM 1417 O O . LEU A 1 169 ? 42.434 23.590 -68.548 1.00 76.50 169 LEU A O 1
ATOM 1421 N N . THR A 1 170 ? 43.314 22.293 -66.922 1.00 65.62 170 THR A N 1
ATOM 1422 C CA . THR A 1 170 ? 43.057 23.198 -65.788 1.00 65.62 170 THR A CA 1
ATOM 1423 C C . THR A 1 170 ? 44.304 24.018 -65.488 1.00 65.62 170 THR A C 1
ATOM 1425 O O . THR A 1 170 ? 44.161 25.236 -65.246 1.00 65.62 170 THR A O 1
#

Sequence (170 aa):
MSELTARLVKLGRDLGLEGPELRAFMKEERDREEKREAQERQEKEKKEAQERQEKKEAQERQEKKEAQERQEKREAQEREDKMRKEEQERKDKLELEKLKLQAEIENAKSLHSKKDSSTSDWIAKIPRMNPFSEAKGDTMDAFLFRFEMLVKAHNWPENKKFLALSNLLT

Mean predicted aligned error: 15.94 Å

Organism: NCBI:txid259542